Protein AF-Q1HE57-F1 (afdb_monomer)

Solvent-accessible surface area (backbone atoms only — not comparable to full-atom values): 6535 Å² total; per-residue (Å²): 115,60,50,56,56,26,68,61,53,43,86,91,37,27,60,57,40,48,75,70,42,48,60,59,51,52,52,52,49,38,66,77,37,59,87,39,64,69,60,36,42,34,44,50,56,20,48,49,43,33,58,76,34,71,60,32,27,47,49,42,68,73,75,46,65,54,69,62,53,32,55,57,32,61,69,47,90,50,68,64,50,21,51,54,26,50,53,43,51,50,53,46,37,76,74,32,73,71,53,29,56,52,51,52,51,51,52,51,52,52,52,50,53,56,51,53,68,73,75,112

Sequence (120 aa):
LVMFVGVLCNEGTAPLLVDSGLVNTLFVLMGEKKEDDEFVLQIAFSFNKFMMFDETRTALLHNTQVVFYLVDLLQDKNKEVRRVADQCLDVIMDTDEEWAVRVRNLKFESANQKWLKRMS

InterPro domains:
  IPR008658 Kinesin-associated protein 3 [PTHR15605] (2-117)
  IPR011989 Armadillo-like helical [G3DSA:1.25.10.10] (2-118)
  IPR016024 Armadillo-type fold [SSF48371] (10-99)

Mean predicted aligned error: 4.95 Å

Structure (mmCIF, N/CA/C/O backbone):
data_AF-Q1HE57-F1
#
_entry.id   AF-Q1HE57-F1
#
loop_
_atom_site.group_PDB
_atom_site.id
_atom_site.type_symbol
_atom_site.label_atom_id
_atom_site.label_alt_id
_atom_site.label_comp_id
_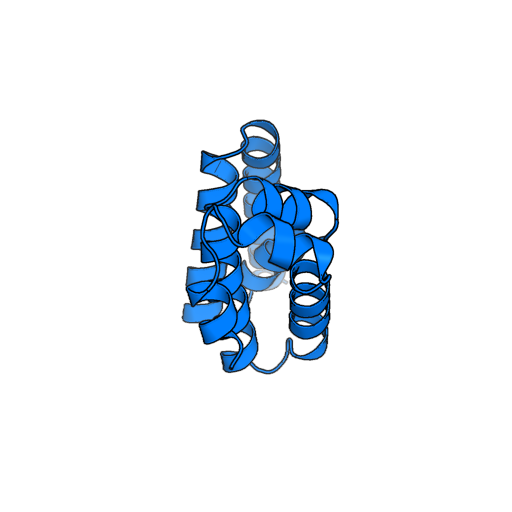atom_site.label_asym_id
_atom_site.label_entity_id
_atom_site.label_seq_id
_atom_site.pdbx_PDB_ins_code
_atom_site.Cartn_x
_atom_site.Cartn_y
_atom_site.Cartn_z
_atom_site.occupancy
_atom_site.B_iso_or_equiv
_atom_site.auth_seq_id
_atom_site.auth_comp_id
_atom_site.auth_asym_id
_atom_site.auth_atom_id
_atom_site.pdbx_PDB_model_num
ATOM 1 N N . LEU A 1 1 ? 1.668 -17.575 5.799 1.00 56.34 1 LEU A N 1
ATOM 2 C CA . LEU A 1 1 ? 1.761 -17.905 4.351 1.00 56.34 1 LEU A CA 1
ATOM 3 C C . LEU A 1 1 ? 2.015 -16.660 3.506 1.00 56.34 1 LEU A C 1
ATOM 5 O O . LEU A 1 1 ? 2.930 -16.688 2.699 1.00 56.34 1 LEU A O 1
ATOM 9 N N . VAL A 1 2 ? 1.298 -15.555 3.736 1.00 61.16 2 VAL A N 1
ATOM 10 C CA . VAL A 1 2 ? 1.481 -14.310 2.968 1.00 61.16 2 VAL A CA 1
ATOM 11 C C . VAL A 1 2 ? 2.870 -13.686 3.160 1.00 61.16 2 VAL A C 1
ATOM 13 O O . VAL A 1 2 ? 3.532 -13.385 2.174 1.00 61.16 2 VAL A O 1
ATOM 16 N N . MET A 1 3 ? 3.375 -13.619 4.399 1.00 63.25 3 MET A N 1
ATOM 17 C CA . MET A 1 3 ? 4.738 -13.129 4.687 1.00 63.25 3 MET A CA 1
ATOM 18 C C . MET A 1 3 ? 5.828 -13.842 3.875 1.00 63.25 3 MET A C 1
ATOM 20 O O . MET A 1 3 ? 6.834 -13.237 3.520 1.00 63.25 3 MET A O 1
ATOM 24 N N . PHE A 1 4 ? 5.634 -15.127 3.561 1.00 62.19 4 PHE A N 1
ATOM 25 C CA . PHE A 1 4 ? 6.605 -15.902 2.792 1.00 62.19 4 PHE A CA 1
ATOM 26 C C . PHE A 1 4 ? 6.708 -15.404 1.345 1.00 62.19 4 PHE A C 1
ATOM 28 O O . PHE A 1 4 ? 7.801 -15.378 0.791 1.00 62.19 4 PHE A O 1
ATOM 35 N N . VAL A 1 5 ? 5.606 -14.922 0.759 1.00 65.38 5 VAL A N 1
ATOM 36 C CA . VAL A 1 5 ? 5.610 -14.325 -0.586 1.00 65.38 5 VAL A CA 1
ATOM 37 C C . VAL A 1 5 ? 6.453 -13.050 -0.611 1.00 65.38 5 VAL A C 1
ATOM 39 O O . VAL A 1 5 ? 7.271 -12.875 -1.510 1.00 65.38 5 VAL A O 1
ATOM 42 N N . GLY A 1 6 ? 6.319 -12.193 0.405 1.00 64.12 6 GLY A N 1
ATOM 43 C CA . GLY A 1 6 ? 7.160 -11.002 0.545 1.00 64.12 6 GLY A CA 1
ATOM 44 C C . GLY A 1 6 ? 8.652 -11.327 0.690 1.00 64.12 6 GLY A C 1
ATOM 45 O O . GLY A 1 6 ? 9.489 -10.582 0.191 1.00 64.12 6 GLY A O 1
ATOM 46 N N . VAL A 1 7 ? 8.996 -12.455 1.326 1.00 71.38 7 VAL A N 1
ATOM 47 C CA . VAL A 1 7 ? 10.388 -12.929 1.474 1.00 71.38 7 VAL A CA 1
ATOM 48 C C . VAL A 1 7 ? 10.962 -13.464 0.161 1.00 71.38 7 VAL A C 1
ATOM 50 O O . VAL A 1 7 ? 12.158 -13.320 -0.080 1.00 71.38 7 VAL A O 1
ATOM 53 N N . LEU A 1 8 ? 10.131 -14.066 -0.692 1.00 76.06 8 LEU A N 1
ATOM 54 C CA . LEU A 1 8 ? 10.569 -14.547 -2.002 1.00 76.06 8 LEU A CA 1
ATOM 55 C C . LEU A 1 8 ? 10.836 -13.408 -2.990 1.00 76.06 8 LEU A C 1
ATOM 57 O O . LEU A 1 8 ? 11.578 -13.635 -3.939 1.00 76.06 8 LEU A O 1
ATOM 61 N N . CYS A 1 9 ? 10.278 -12.212 -2.766 1.00 81.50 9 CYS A N 1
ATOM 62 C CA . CYS A 1 9 ? 10.456 -11.065 -3.651 1.00 81.50 9 CYS A CA 1
ATOM 63 C C . CYS A 1 9 ? 11.900 -10.552 -3.626 1.00 81.50 9 CYS A C 1
ATOM 65 O O . CYS A 1 9 ? 12.384 -10.009 -2.633 1.00 81.50 9 CYS A O 1
ATOM 67 N N . ASN A 1 10 ? 12.566 -10.713 -4.761 1.00 86.75 10 ASN A N 1
ATOM 68 C CA . ASN A 1 10 ? 13.881 -10.186 -5.092 1.00 86.75 10 ASN A CA 1
ATOM 69 C C . ASN A 1 10 ? 13.898 -9.759 -6.569 1.00 86.75 10 ASN A C 1
ATOM 71 O O . ASN A 1 10 ? 12.950 -10.037 -7.300 1.00 86.75 10 ASN A O 1
ATOM 75 N N . GLU A 1 11 ? 14.984 -9.140 -7.022 1.00 84.31 11 GLU A N 1
ATOM 76 C CA . GLU A 1 11 ? 15.115 -8.618 -8.391 1.00 84.31 11 GLU A CA 1
ATOM 77 C C . GLU A 1 11 ? 14.829 -9.679 -9.474 1.00 84.31 11 GLU A C 1
ATOM 79 O O . GLU A 1 11 ? 14.117 -9.414 -10.434 1.00 84.31 11 GLU A O 1
ATOM 84 N N . GLY A 1 12 ? 15.271 -10.928 -9.281 1.00 88.06 12 GLY A N 1
ATOM 85 C CA . GLY A 1 12 ? 15.034 -12.013 -10.244 1.00 88.06 12 GLY A CA 1
ATOM 86 C C . GLY A 1 12 ? 13.622 -12.615 -10.217 1.00 88.06 12 GLY A C 1
ATOM 87 O O . GLY A 1 12 ? 13.240 -13.328 -11.141 1.00 88.06 12 GLY A O 1
ATOM 88 N N . THR A 1 13 ? 12.842 -12.367 -9.164 1.00 89.12 13 THR A N 1
ATOM 89 C CA . THR A 1 13 ? 11.496 -12.944 -8.975 1.00 89.12 13 THR A CA 1
ATOM 90 C C . THR A 1 13 ? 10.383 -11.910 -9.069 1.00 89.12 13 THR A C 1
ATOM 92 O O . THR A 1 13 ? 9.239 -12.294 -9.301 1.00 89.12 13 THR A O 1
ATOM 95 N N . ALA A 1 14 ? 10.692 -10.618 -8.938 1.00 90.44 14 ALA A N 1
ATOM 96 C CA . ALA A 1 14 ? 9.724 -9.533 -9.043 1.00 90.44 14 ALA A CA 1
ATOM 97 C C . ALA A 1 14 ? 8.897 -9.599 -10.345 1.00 90.44 14 ALA A C 1
ATOM 99 O O . ALA A 1 14 ? 7.668 -9.577 -10.235 1.00 90.44 14 ALA A O 1
ATOM 100 N N . PRO A 1 15 ? 9.486 -9.824 -11.541 1.00 91.94 15 PRO A N 1
ATOM 101 C CA . PRO A 1 15 ? 8.697 -9.987 -12.765 1.00 91.94 15 PRO A CA 1
ATOM 102 C C . PRO A 1 15 ? 7.750 -11.196 -12.701 1.00 91.94 15 PRO A C 1
ATOM 104 O O . PRO A 1 15 ? 6.572 -11.080 -13.021 1.00 91.94 15 PRO A O 1
ATOM 107 N N . LEU A 1 16 ? 8.214 -12.337 -12.175 1.00 91.94 16 LEU A N 1
ATOM 108 C CA . LEU A 1 16 ? 7.401 -13.557 -12.039 1.00 91.94 16 LEU A CA 1
ATOM 109 C C . LEU A 1 16 ? 6.213 -13.367 -11.079 1.00 91.94 16 LEU A C 1
ATOM 111 O O . LEU A 1 16 ? 5.133 -13.928 -11.282 1.00 91.94 16 LEU A O 1
ATOM 115 N N . LEU A 1 17 ? 6.395 -12.576 -10.019 1.00 90.50 17 LEU A N 1
ATOM 116 C CA . LEU A 1 17 ? 5.329 -12.239 -9.071 1.00 90.50 17 LEU A CA 1
ATOM 117 C C . LEU A 1 17 ? 4.262 -11.338 -9.709 1.00 90.50 17 LEU A C 1
ATOM 119 O O . LEU A 1 17 ? 3.078 -11.473 -9.388 1.00 90.50 17 LEU A O 1
ATOM 123 N N . VAL A 1 18 ? 4.664 -10.446 -10.617 1.00 92.56 18 VAL A N 1
ATOM 124 C CA . VAL A 1 18 ? 3.734 -9.621 -11.400 1.00 92.56 18 VAL A CA 1
ATOM 125 C C . VAL A 1 18 ? 3.000 -10.481 -12.429 1.00 92.56 18 VAL A C 1
ATOM 127 O O . VAL A 1 18 ?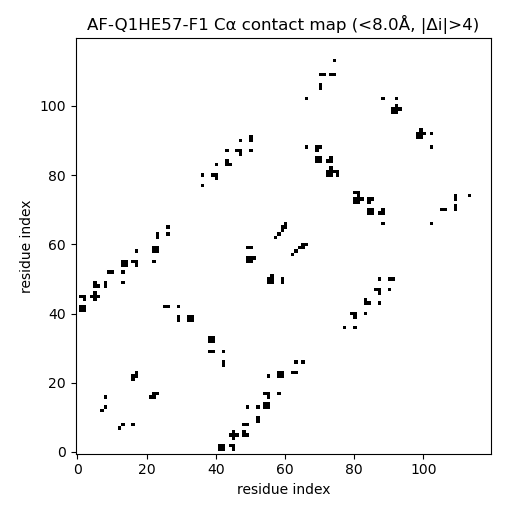 1.769 -10.481 -12.438 1.00 92.56 18 VAL A O 1
ATOM 130 N N . ASP A 1 19 ? 3.727 -11.272 -13.219 1.00 93.06 19 ASP A N 1
ATOM 131 C CA . ASP A 1 19 ? 3.174 -12.100 -14.301 1.00 93.06 19 ASP A CA 1
ATOM 132 C C . ASP A 1 19 ? 2.214 -13.181 -13.792 1.00 93.06 19 ASP A C 1
ATOM 134 O O . ASP A 1 19 ? 1.210 -13.491 -14.431 1.00 93.06 19 ASP A O 1
ATOM 138 N N . SER A 1 20 ? 2.477 -13.734 -12.606 1.00 92.81 20 SER A N 1
ATOM 139 C CA . SER A 1 20 ? 1.567 -14.687 -11.953 1.00 92.81 20 SER A CA 1
ATOM 140 C C . SER A 1 20 ? 0.268 -14.049 -11.443 1.00 92.81 20 SER A C 1
ATOM 142 O O . SER A 1 20 ? -0.621 -14.763 -10.979 1.00 92.81 20 SER A O 1
ATOM 144 N N . GLY A 1 21 ? 0.146 -12.717 -11.482 1.00 91.62 21 GLY A N 1
ATOM 145 C CA . GLY A 1 21 ? -0.991 -11.981 -10.931 1.00 91.62 21 GLY A CA 1
ATOM 146 C C . GLY A 1 21 ? -1.025 -11.958 -9.399 1.00 91.62 21 GLY A C 1
ATOM 147 O O . GLY A 1 21 ? -2.020 -11.526 -8.806 1.00 91.62 21 GLY A O 1
ATOM 148 N N . LEU A 1 22 ? 0.045 -12.408 -8.734 1.00 90.56 22 LEU A N 1
ATOM 149 C CA . LEU A 1 22 ? 0.081 -12.554 -7.281 1.00 90.56 22 LEU A CA 1
ATOM 150 C C . LEU A 1 22 ? 0.022 -11.200 -6.568 1.00 90.56 22 LEU A C 1
ATOM 152 O O . LEU A 1 22 ? -0.651 -11.084 -5.546 1.00 90.56 22 LEU A O 1
ATOM 156 N N . VAL A 1 23 ? 0.648 -10.165 -7.138 1.00 92.00 23 VAL A N 1
ATOM 157 C CA . VAL A 1 23 ? 0.583 -8.788 -6.615 1.00 92.00 23 VAL A CA 1
ATOM 158 C C . VAL A 1 23 ? -0.868 -8.307 -6.512 1.00 92.00 23 VAL A C 1
ATOM 160 O O . VAL A 1 23 ? -1.306 -7.877 -5.445 1.00 92.00 23 VAL A O 1
ATOM 163 N N . ASN A 1 24 ? -1.640 -8.445 -7.594 1.00 92.94 24 ASN A N 1
ATOM 164 C CA . ASN A 1 24 ? -3.043 -8.032 -7.616 1.00 92.94 24 ASN A CA 1
ATOM 165 C C . ASN A 1 24 ? -3.918 -8.924 -6.722 1.00 92.94 24 ASN A C 1
ATOM 167 O O . ASN A 1 24 ? -4.777 -8.432 -5.996 1.00 92.94 24 ASN A O 1
ATOM 171 N N . THR A 1 25 ? -3.662 -10.234 -6.719 1.00 92.56 25 THR A N 1
ATOM 172 C CA . THR A 1 25 ? -4.378 -11.187 -5.855 1.00 92.56 25 THR A CA 1
ATOM 173 C C . THR A 1 25 ? -4.218 -10.826 -4.379 1.00 92.56 25 THR A C 1
ATOM 175 O O . THR A 1 25 ? -5.198 -10.814 -3.638 1.00 92.56 25 THR A O 1
ATOM 178 N N . LEU A 1 26 ? -3.003 -10.476 -3.944 1.00 91.56 26 LEU A N 1
ATOM 179 C CA . LEU A 1 26 ? -2.757 -10.041 -2.5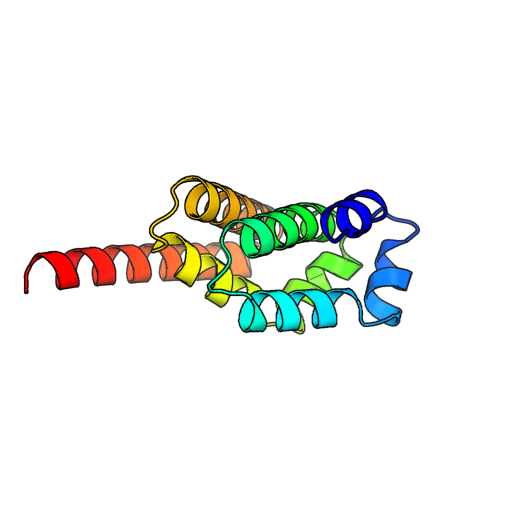69 1.00 91.56 26 LEU A CA 1
ATOM 180 C C . LEU A 1 26 ? -3.466 -8.723 -2.241 1.00 91.56 26 LEU A C 1
ATOM 182 O O . LEU A 1 26 ? -3.966 -8.578 -1.130 1.00 91.56 26 LEU A O 1
ATOM 186 N N . PHE A 1 27 ? -3.567 -7.792 -3.194 1.00 93.12 27 PHE A N 1
ATOM 187 C CA . PHE A 1 27 ? -4.323 -6.550 -3.000 1.00 93.12 27 PHE A CA 1
ATOM 188 C C . PHE A 1 27 ? -5.819 -6.812 -2.808 1.00 93.12 27 PHE A C 1
ATOM 190 O O . PHE A 1 27 ? -6.409 -6.314 -1.850 1.00 93.12 27 PHE A O 1
ATOM 197 N N . VAL A 1 28 ? -6.416 -7.655 -3.654 1.00 92.62 28 VAL A N 1
ATOM 198 C CA . VAL A 1 28 ? -7.823 -8.060 -3.512 1.00 92.62 28 VAL A CA 1
ATOM 199 C C . VAL A 1 28 ? -8.056 -8.746 -2.164 1.00 92.62 28 VAL A C 1
ATOM 201 O O . VAL A 1 28 ? -8.963 -8.360 -1.427 1.00 92.62 28 VAL A O 1
ATOM 204 N N . LEU A 1 29 ? -7.188 -9.692 -1.790 1.00 91.06 29 LEU A N 1
ATOM 205 C CA . LEU A 1 29 ? -7.272 -10.394 -0.507 1.00 91.06 29 LEU A CA 1
ATOM 206 C C . LEU A 1 29 ? -7.154 -9.447 0.695 1.00 91.06 29 LEU A C 1
ATOM 208 O O . LEU A 1 29 ? -7.818 -9.675 1.705 1.00 91.06 29 LEU A O 1
ATOM 212 N N . MET A 1 30 ? -6.351 -8.382 0.597 1.00 90.19 30 MET A N 1
ATOM 213 C CA . MET A 1 30 ? -6.237 -7.366 1.649 1.00 90.19 30 MET A CA 1
ATOM 214 C C . MET A 1 30 ? -7.583 -6.694 1.917 1.00 90.19 30 MET A C 1
ATOM 216 O O . MET A 1 30 ? -7.966 -6.534 3.073 1.00 90.19 30 MET A O 1
ATOM 220 N N . GLY A 1 31 ? -8.310 -6.346 0.851 1.00 88.94 31 GLY A N 1
ATOM 221 C CA . GLY A 1 31 ? -9.639 -5.748 0.942 1.00 88.94 31 GLY A CA 1
ATOM 222 C C . GLY A 1 31 ? -10.707 -6.725 1.441 1.00 88.94 31 GLY A C 1
ATOM 223 O O . GLY A 1 31 ? -11.532 -6.353 2.275 1.00 88.94 31 GLY A O 1
ATOM 224 N N . GLU A 1 32 ? -10.679 -7.982 0.984 1.00 92.12 32 GLU A N 1
ATOM 225 C CA . GLU A 1 32 ? -11.613 -9.032 1.429 1.00 92.12 32 GLU A CA 1
ATOM 226 C C . GLU A 1 32 ? -11.443 -9.393 2.910 1.00 92.12 32 GLU A C 1
ATOM 228 O O . GLU A 1 32 ? -12.410 -9.753 3.583 1.00 92.12 32 GLU A O 1
ATOM 233 N N . LYS A 1 33 ? -10.213 -9.304 3.423 1.00 89.56 33 LYS A N 1
ATOM 234 C CA . LYS A 1 33 ? -9.852 -9.644 4.806 1.00 89.56 33 LYS A CA 1
ATOM 235 C C . LYS A 1 33 ? -9.578 -8.420 5.676 1.00 89.56 33 LYS A C 1
ATOM 237 O O . LYS A 1 33 ? -8.941 -8.545 6.713 1.00 89.56 33 LYS A O 1
ATOM 242 N N . LYS A 1 34 ? -10.095 -7.249 5.297 1.00 85.94 34 LYS A N 1
ATOM 243 C CA . LYS A 1 34 ? -9.837 -5.973 5.986 1.00 85.94 34 LYS A CA 1
ATOM 244 C C . LYS A 1 34 ? -10.226 -5.922 7.470 1.00 85.94 34 LYS A C 1
ATOM 246 O O . LYS A 1 34 ? -9.780 -5.024 8.168 1.00 85.94 34 LYS A O 1
ATOM 251 N N . GLU A 1 35 ? -11.089 -6.827 7.932 1.00 87.19 35 GLU A N 1
ATOM 252 C CA . GLU A 1 35 ? -11.523 -6.914 9.338 1.00 87.19 35 GLU A CA 1
ATOM 253 C C . GLU A 1 35 ? -10.574 -7.754 10.214 1.00 87.19 35 GLU A C 1
ATOM 255 O O . GLU A 1 35 ? -10.738 -7.794 11.432 1.00 87.19 35 GLU A O 1
ATOM 260 N N . ASP A 1 36 ? -9.594 -8.428 9.605 1.00 90.94 36 ASP A N 1
ATOM 261 C CA . ASP A 1 36 ? -8.566 -9.216 10.281 1.00 90.94 36 ASP A CA 1
ATOM 262 C C . ASP A 1 36 ? -7.242 -8.439 10.279 1.00 90.94 36 ASP A C 1
ATOM 264 O O . ASP A 1 36 ? -6.472 -8.472 9.313 1.00 90.94 36 ASP A O 1
ATOM 268 N N . ASP A 1 37 ? -6.981 -7.723 11.375 1.00 87.44 37 ASP A N 1
ATOM 269 C CA . ASP A 1 37 ? -5.782 -6.894 11.538 1.00 87.44 37 ASP A CA 1
ATOM 270 C C . ASP A 1 37 ? -4.479 -7.675 11.306 1.00 87.44 37 ASP A C 1
ATOM 272 O O . ASP A 1 37 ? -3.522 -7.129 10.753 1.00 87.44 37 ASP A O 1
ATOM 276 N N . GLU A 1 38 ? -4.411 -8.944 11.726 1.00 88.25 38 GLU A N 1
ATOM 277 C CA . GLU A 1 38 ? -3.209 -9.763 11.550 1.00 88.25 38 GLU A CA 1
ATOM 278 C C . GLU A 1 38 ? -2.976 -10.047 10.065 1.00 88.25 38 GLU A C 1
ATOM 280 O O . GLU A 1 38 ? -1.852 -9.930 9.565 1.00 88.25 38 GLU A O 1
ATOM 285 N N . PHE A 1 39 ? -4.042 -10.361 9.333 1.00 88.38 39 PHE A N 1
ATOM 286 C CA . PHE A 1 39 ? -3.965 -10.609 7.901 1.00 88.38 39 PHE A CA 1
ATOM 287 C C . PHE A 1 39 ? -3.595 -9.344 7.112 1.00 88.38 39 PHE A C 1
ATOM 289 O O . PHE A 1 39 ? -2.724 -9.387 6.236 1.00 88.38 39 PHE A O 1
ATOM 296 N N . VAL A 1 40 ? -4.192 -8.202 7.469 1.00 88.69 40 VAL A N 1
ATOM 297 C CA . VAL A 1 40 ? -3.863 -6.886 6.898 1.00 88.69 40 VAL A CA 1
ATOM 298 C C . VAL A 1 40 ? -2.392 -6.545 7.136 1.00 88.69 40 VAL A C 1
ATOM 300 O O . VAL A 1 40 ? -1.703 -6.130 6.202 1.00 88.69 40 VAL A O 1
ATOM 303 N N . LEU A 1 41 ? -1.877 -6.781 8.348 1.00 88.25 41 LEU A N 1
ATOM 304 C CA . LEU A 1 41 ? -0.465 -6.578 8.673 1.00 88.25 41 LEU A CA 1
ATOM 305 C C . LEU A 1 41 ? 0.452 -7.438 7.800 1.00 88.25 41 LEU A C 1
ATOM 307 O O . LEU A 1 41 ? 1.413 -6.920 7.232 1.00 88.25 41 LEU A O 1
ATOM 311 N N . GLN A 1 42 ? 0.160 -8.733 7.654 1.00 89.00 42 GLN A N 1
ATOM 312 C CA . GLN A 1 42 ? 0.994 -9.641 6.858 1.00 89.00 42 GLN A CA 1
ATOM 313 C C . GLN A 1 42 ? 1.064 -9.236 5.376 1.00 89.00 42 GLN A C 1
ATOM 315 O O . GLN A 1 42 ? 2.134 -9.314 4.758 1.00 89.00 42 GLN A O 1
ATOM 320 N N . ILE A 1 43 ? -0.055 -8.787 4.796 1.00 89.88 43 ILE A N 1
ATOM 321 C CA . ILE A 1 43 ? -0.065 -8.274 3.420 1.00 89.88 43 ILE A CA 1
ATOM 322 C C . ILE A 1 43 ? 0.696 -6.951 3.332 1.00 89.88 43 ILE A C 1
ATOM 324 O O . ILE A 1 43 ? 1.537 -6.806 2.447 1.00 89.88 43 ILE A O 1
ATOM 328 N N . ALA A 1 44 ? 0.478 -6.021 4.263 1.00 87.31 44 ALA A N 1
ATOM 329 C CA . ALA A 1 44 ? 1.163 -4.730 4.259 1.00 87.31 44 ALA A CA 1
ATOM 330 C C . ALA A 1 44 ? 2.694 -4.889 4.357 1.00 87.31 44 ALA A C 1
ATOM 332 O O . ALA A 1 44 ? 3.436 -4.241 3.621 1.00 87.31 44 ALA A O 1
ATOM 333 N N . PHE A 1 45 ? 3.183 -5.824 5.179 1.00 86.38 45 PHE A N 1
ATOM 334 C CA . PHE A 1 45 ? 4.606 -6.183 5.210 1.00 86.38 45 PHE A CA 1
ATOM 335 C C . PHE A 1 45 ? 5.113 -6.745 3.875 1.00 86.38 45 PHE A C 1
ATOM 337 O O . PHE A 1 45 ? 6.234 -6.442 3.463 1.00 86.38 45 PHE A O 1
ATOM 344 N N . SER A 1 46 ? 4.301 -7.549 3.187 1.00 89.56 46 SER A N 1
ATOM 345 C CA . SER A 1 46 ? 4.658 -8.087 1.869 1.00 89.56 46 SER A CA 1
ATOM 346 C C . SER A 1 46 ? 4.707 -6.981 0.811 1.00 89.56 46 SER A C 1
ATOM 348 O O . SER A 1 46 ? 5.629 -6.950 0.001 1.00 89.56 46 SER A O 1
ATOM 350 N N . PHE A 1 47 ? 3.786 -6.017 0.868 1.00 90.00 47 PHE A N 1
ATOM 351 C CA . PHE A 1 47 ? 3.794 -4.841 -0.004 1.00 90.00 47 PHE A CA 1
ATOM 352 C C . PHE A 1 47 ? 4.987 -3.934 0.240 1.00 90.00 47 PHE A C 1
ATOM 354 O O . PHE A 1 47 ? 5.579 -3.471 -0.727 1.00 90.00 47 PHE A O 1
ATOM 361 N N . ASN A 1 48 ? 5.407 -3.753 1.492 1.00 86.12 48 ASN A N 1
ATOM 362 C CA . ASN A 1 48 ? 6.638 -3.027 1.790 1.00 86.12 48 ASN A CA 1
ATOM 363 C C . ASN A 1 48 ? 7.842 -3.646 1.053 1.00 86.12 48 ASN A C 1
ATOM 365 O O . ASN A 1 48 ? 8.639 -2.927 0.461 1.00 86.12 48 ASN A O 1
ATOM 369 N N . LYS A 1 49 ? 7.931 -4.985 0.998 1.00 86.88 49 LYS A N 1
ATOM 370 C CA . LYS A 1 49 ? 8.964 -5.680 0.212 1.00 86.88 49 LYS A CA 1
ATOM 371 C C . LYS A 1 49 ? 8.792 -5.513 -1.292 1.00 86.88 49 LYS A C 1
ATOM 373 O O . LYS A 1 49 ? 9.783 -5.301 -1.978 1.00 86.88 49 LYS A O 1
ATOM 378 N N . PHE A 1 50 ? 7.566 -5.575 -1.801 1.00 90.25 50 PHE A N 1
ATOM 379 C CA . PHE A 1 50 ? 7.290 -5.353 -3.222 1.00 90.25 50 PHE A CA 1
ATOM 380 C C . PHE A 1 50 ? 7.660 -3.932 -3.662 1.00 90.25 50 PHE A C 1
ATOM 382 O O . PHE A 1 50 ? 8.231 -3.748 -4.725 1.00 90.25 50 PHE A O 1
ATOM 389 N N . MET A 1 51 ? 7.434 -2.923 -2.822 1.00 88.00 51 MET A N 1
ATOM 390 C CA . MET A 1 51 ? 7.806 -1.539 -3.133 1.00 88.00 51 MET A CA 1
ATOM 391 C C . MET A 1 51 ? 9.320 -1.342 -3.321 1.00 88.00 51 MET A C 1
ATOM 393 O O . MET A 1 51 ? 9.730 -0.374 -3.958 1.00 88.00 51 MET A O 1
ATOM 397 N N . MET A 1 52 ? 10.159 -2.262 -2.837 1.00 87.00 52 MET A N 1
ATOM 398 C CA . MET A 1 52 ? 11.614 -2.195 -3.017 1.00 87.00 52 MET A CA 1
ATOM 399 C C . MET A 1 52 ? 12.087 -2.576 -4.428 1.00 87.00 52 MET A C 1
ATOM 401 O O . MET A 1 52 ? 13.245 -2.318 -4.743 1.00 87.00 52 MET A O 1
ATOM 405 N N . PHE A 1 53 ? 11.234 -3.178 -5.265 1.00 90.31 53 PHE A N 1
ATOM 406 C CA . PHE A 1 53 ? 11.586 -3.620 -6.619 1.00 90.31 53 PHE A CA 1
ATOM 407 C C . PHE A 1 53 ? 10.684 -2.946 -7.653 1.00 90.31 53 PHE A C 1
ATOM 409 O O . PHE A 1 53 ? 9.480 -2.810 -7.440 1.00 90.31 53 PHE A O 1
ATOM 416 N N . ASP A 1 54 ? 11.259 -2.504 -8.768 1.00 89.94 54 ASP A N 1
ATOM 417 C CA . ASP A 1 54 ? 10.5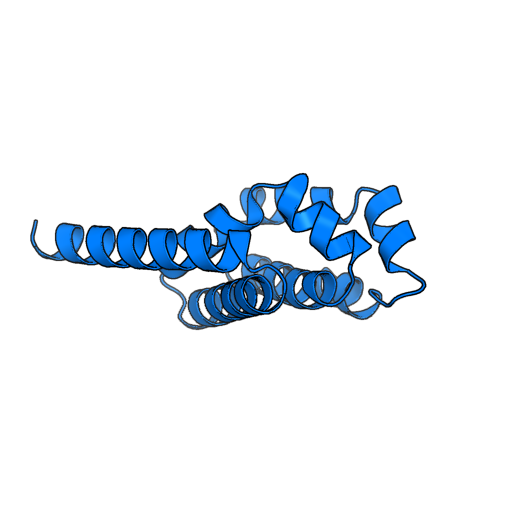97 -1.592 -9.706 1.00 89.94 54 ASP A CA 1
ATOM 418 C C . ASP A 1 54 ? 9.353 -2.207 -10.357 1.00 89.94 54 ASP A C 1
ATOM 420 O O . ASP A 1 54 ? 8.317 -1.546 -10.445 1.00 89.94 54 ASP A O 1
ATOM 424 N N . GLU A 1 55 ? 9.403 -3.477 -10.760 1.00 92.50 55 GLU A N 1
ATOM 425 C CA . GLU A 1 55 ? 8.296 -4.155 -11.437 1.00 92.50 55 GLU A CA 1
ATOM 426 C C . GLU A 1 55 ? 7.087 -4.322 -10.514 1.00 92.50 55 GLU A C 1
ATOM 428 O O . GLU A 1 55 ? 5.956 -3.985 -10.877 1.00 92.50 55 GLU A O 1
ATOM 433 N N . THR A 1 56 ? 7.315 -4.815 -9.296 1.00 93.31 56 THR A N 1
ATOM 434 C CA . THR A 1 56 ? 6.247 -5.038 -8.317 1.00 93.31 56 THR A CA 1
ATOM 435 C C . THR A 1 56 ? 5.754 -3.723 -7.715 1.00 93.31 56 THR A C 1
ATOM 437 O O . THR A 1 56 ? 4.547 -3.594 -7.492 1.00 93.31 56 THR A O 1
ATOM 440 N N . ARG A 1 57 ? 6.623 -2.715 -7.537 1.00 92.69 57 ARG A N 1
ATOM 441 C CA . ARG A 1 57 ? 6.223 -1.343 -7.177 1.00 92.69 57 ARG A CA 1
ATOM 442 C C . ARG A 1 57 ? 5.324 -0.734 -8.248 1.00 92.69 57 ARG A C 1
ATOM 444 O O . ARG A 1 57 ? 4.244 -0.253 -7.919 1.00 92.69 57 ARG A O 1
ATOM 451 N N . THR A 1 58 ? 5.724 -0.803 -9.516 1.00 92.25 58 THR A N 1
ATOM 452 C CA . THR A 1 58 ? 4.934 -0.286 -10.646 1.00 92.25 58 THR A CA 1
ATOM 453 C C . THR A 1 58 ? 3.580 -0.985 -10.724 1.00 92.25 58 THR A C 1
ATOM 455 O O . THR A 1 58 ? 2.548 -0.325 -10.843 1.00 92.25 58 THR A O 1
ATOM 458 N N . ALA A 1 59 ? 3.556 -2.315 -10.587 1.00 93.69 59 ALA A N 1
ATOM 459 C CA . ALA A 1 59 ? 2.314 -3.079 -10.575 1.00 93.69 59 ALA A CA 1
ATOM 460 C C . ALA A 1 59 ? 1.396 -2.676 -9.409 1.00 93.69 59 ALA A C 1
ATOM 462 O O . ALA A 1 59 ? 0.197 -2.501 -9.610 1.00 93.69 59 ALA A O 1
ATOM 463 N N . LEU A 1 60 ? 1.939 -2.481 -8.205 1.00 92.62 60 LEU A N 1
ATOM 464 C CA . LEU A 1 60 ? 1.168 -2.002 -7.059 1.00 92.62 60 LEU A CA 1
ATOM 465 C C . LEU A 1 60 ? 0.621 -0.588 -7.290 1.00 92.62 60 LEU A C 1
ATOM 467 O O . LEU A 1 60 ? -0.572 -0.364 -7.104 1.00 92.62 60 LEU A O 1
ATOM 471 N N . LEU A 1 61 ? 1.459 0.361 -7.702 1.00 92.50 61 LEU A N 1
ATOM 472 C CA . LEU A 1 61 ? 1.074 1.771 -7.806 1.00 92.50 61 LEU A CA 1
ATOM 473 C C . LEU A 1 61 ? 0.132 2.065 -8.976 1.00 92.50 61 LEU A C 1
ATOM 475 O O . LEU A 1 61 ? -0.743 2.918 -8.844 1.00 92.50 61 LEU A O 1
ATOM 479 N N . HIS A 1 62 ? 0.296 1.380 -10.108 1.00 90.94 62 HIS A N 1
ATOM 480 C CA . HIS A 1 62 ? -0.475 1.672 -11.319 1.00 90.94 62 HIS A CA 1
ATOM 481 C C . HIS A 1 62 ? -1.658 0.733 -11.540 1.00 90.94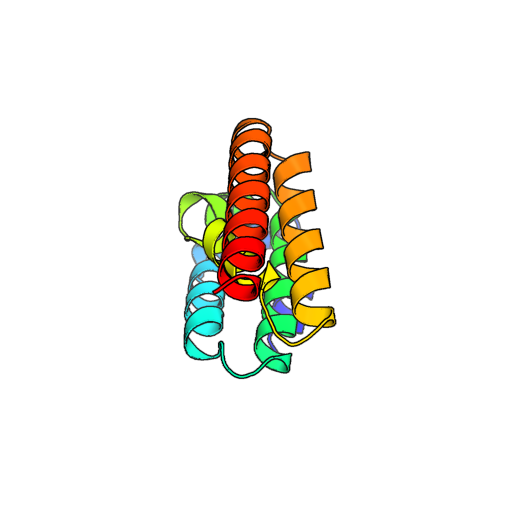 62 HIS A C 1
ATOM 483 O O . HIS A 1 62 ? -2.658 1.158 -12.118 1.00 90.94 62 HIS A O 1
ATOM 489 N N . ASN A 1 63 ? -1.587 -0.515 -11.067 1.00 90.38 63 ASN A N 1
ATOM 490 C CA . ASN A 1 63 ? -2.644 -1.499 -11.326 1.00 90.38 63 ASN A CA 1
ATOM 491 C C . ASN A 1 63 ? -3.583 -1.696 -10.130 1.00 90.38 63 ASN A C 1
ATOM 493 O O . ASN A 1 63 ? -4.532 -2.472 -10.223 1.00 90.38 63 ASN A O 1
ATOM 497 N N . THR A 1 64 ? -3.340 -1.014 -9.007 1.00 91.75 64 THR A N 1
ATOM 498 C CA . THR A 1 64 ? -4.167 -1.135 -7.802 1.00 91.75 64 THR A CA 1
ATOM 499 C C . THR A 1 64 ? -4.468 0.227 -7.179 1.00 91.75 64 THR A C 1
ATOM 501 O O . THR A 1 64 ? -3.906 1.249 -7.560 1.00 91.75 64 THR A O 1
ATOM 504 N N . GLN A 1 65 ? -5.352 0.241 -6.179 1.00 92.88 65 GLN A N 1
ATOM 505 C CA . GLN A 1 65 ? -5.637 1.424 -5.358 1.00 92.88 65 GLN A CA 1
ATOM 506 C C . GLN A 1 65 ? -4.910 1.364 -4.004 1.00 92.88 65 GLN A C 1
ATOM 508 O O . GLN A 1 65 ? -5.394 1.910 -3.012 1.00 92.88 65 GLN A O 1
ATOM 513 N N . VAL A 1 66 ? -3.754 0.687 -3.942 1.00 92.69 66 VAL A N 1
ATOM 514 C CA . VAL A 1 66 ? -3.020 0.441 -2.690 1.00 92.69 66 VAL A CA 1
ATOM 515 C C . VAL A 1 66 ? -2.727 1.722 -1.912 1.00 92.69 66 VAL A C 1
ATOM 517 O O . VAL A 1 66 ? -2.852 1.721 -0.694 1.00 92.69 66 VAL A O 1
ATOM 520 N N . VAL A 1 67 ? -2.421 2.835 -2.588 1.00 93.50 67 VAL A N 1
ATOM 521 C CA . VAL A 1 67 ? -2.132 4.118 -1.927 1.00 93.50 67 VAL A CA 1
ATOM 522 C C . VAL A 1 67 ? -3.335 4.610 -1.122 1.00 93.50 67 VAL A C 1
ATOM 524 O O . VAL A 1 67 ? -3.196 4.935 0.054 1.00 93.50 67 VAL A O 1
ATOM 527 N N . PHE A 1 68 ? -4.524 4.619 -1.727 1.00 92.56 68 PHE A N 1
ATOM 528 C CA . PHE A 1 68 ? -5.755 5.041 -1.053 1.00 92.56 68 PHE A CA 1
ATOM 529 C C . PHE A 1 68 ? -6.099 4.108 0.107 1.00 92.56 68 PHE A C 1
ATOM 531 O O . PHE A 1 68 ? -6.410 4.571 1.200 1.00 92.56 68 PHE A O 1
ATOM 538 N N . TYR A 1 69 ? -5.937 2.801 -0.102 1.00 92.38 69 TYR A N 1
ATOM 539 C CA . TYR A 1 69 ? -6.162 1.809 0.942 1.00 92.38 69 TYR A CA 1
ATOM 540 C C . TYR A 1 69 ? -5.228 2.015 2.146 1.00 92.38 69 TYR A C 1
ATOM 542 O O . TYR A 1 69 ? -5.672 2.016 3.291 1.00 92.38 69 TYR A O 1
ATOM 550 N N . LEU A 1 70 ? -3.936 2.256 1.907 1.00 92.56 70 LEU A N 1
ATOM 551 C CA . LEU A 1 70 ? -2.967 2.550 2.967 1.00 92.56 70 LEU A CA 1
ATOM 552 C C . LEU A 1 70 ? -3.300 3.857 3.705 1.00 92.56 70 LEU A C 1
ATOM 554 O O . LEU A 1 70 ? -3.136 3.924 4.921 1.00 92.56 70 LEU A O 1
ATOM 558 N N . VAL A 1 71 ? -3.803 4.880 3.004 1.00 93.56 71 VAL A N 1
ATOM 559 C CA . VAL A 1 71 ? -4.264 6.132 3.632 1.00 93.56 71 VAL A CA 1
ATOM 560 C C . VAL A 1 71 ? -5.474 5.894 4.537 1.00 93.56 71 VAL A C 1
ATOM 562 O O . VAL A 1 71 ? -5.516 6.441 5.643 1.00 93.56 71 VAL A O 1
ATOM 565 N N . ASP A 1 72 ? -6.428 5.059 4.122 1.00 91.56 72 ASP A N 1
ATOM 566 C CA . ASP A 1 72 ? -7.577 4.683 4.955 1.00 91.56 72 ASP A CA 1
ATOM 567 C C . ASP A 1 72 ? -7.126 3.941 6.221 1.00 91.56 72 ASP A C 1
ATOM 569 O O . ASP A 1 72 ? -7.607 4.223 7.326 1.00 91.56 72 ASP A O 1
ATOM 573 N N . LEU A 1 73 ? -6.124 3.064 6.094 1.00 90.81 73 LEU A N 1
ATOM 574 C CA . LEU A 1 73 ? -5.532 2.348 7.224 1.00 90.81 73 LEU A CA 1
ATOM 575 C C . LEU A 1 73 ? -4.845 3.263 8.245 1.00 90.81 73 LEU A C 1
ATOM 577 O O . LEU A 1 73 ? -4.696 2.856 9.394 1.00 90.81 73 LEU A O 1
ATOM 581 N N . LEU A 1 74 ? -4.499 4.515 7.918 1.00 91.88 74 LEU A N 1
ATOM 582 C CA . LEU A 1 74 ? -4.008 5.489 8.912 1.00 91.88 74 LEU A CA 1
ATOM 583 C C . LEU A 1 74 ? -5.066 5.848 9.970 1.00 91.88 74 LEU A C 1
ATOM 585 O O . LEU A 1 74 ? -4.749 6.441 11.009 1.00 91.88 74 LEU A O 1
ATOM 589 N N . GLN A 1 75 ? -6.332 5.503 9.731 1.00 89.69 75 GLN A N 1
ATOM 590 C CA . GLN A 1 75 ? -7.430 5.686 10.677 1.00 89.69 75 GLN A CA 1
ATOM 591 C C . GLN A 1 75 ? -7.812 4.404 11.421 1.00 89.69 75 GLN A C 1
ATOM 593 O O . GLN A 1 75 ? -8.720 4.450 12.255 1.00 89.69 75 GLN A O 1
ATOM 598 N N . ASP A 1 76 ? -7.103 3.301 11.177 1.00 90.50 76 ASP A N 1
ATOM 599 C CA . ASP A 1 76 ? -7.381 2.016 11.804 1.00 90.50 76 ASP A CA 1
ATOM 600 C C . ASP A 1 76 ? -7.290 2.086 13.339 1.00 90.50 76 ASP A C 1
ATOM 602 O O . ASP A 1 76 ? -6.597 2.944 13.900 1.00 90.50 76 ASP A O 1
ATOM 606 N N . LYS A 1 77 ? -7.999 1.204 14.054 1.00 89.00 77 LYS A N 1
ATOM 607 C CA . LYS A 1 77 ? -7.972 1.156 15.527 1.00 89.00 77 LYS A CA 1
ATOM 608 C C . LYS A 1 77 ? -6.636 0.612 16.039 1.00 89.00 77 LYS A C 1
ATOM 610 O O . LYS A 1 77 ? -6.111 1.111 17.045 1.00 89.00 77 LYS A O 1
ATOM 615 N N . ASN A 1 78 ? -6.049 -0.338 15.326 1.00 89.06 78 ASN A N 1
ATOM 616 C CA . ASN A 1 78 ? -4.797 -0.991 15.651 1.00 89.06 78 ASN A CA 1
ATOM 617 C C . ASN A 1 78 ? -3.597 -0.084 15.355 1.00 89.06 78 ASN A C 1
ATOM 619 O O . ASN A 1 78 ? -3.440 0.475 14.270 1.00 89.06 78 ASN A O 1
ATOM 623 N N . LYS A 1 79 ? -2.729 0.102 16.358 1.00 90.94 79 LYS A N 1
ATOM 624 C CA . LYS A 1 79 ? -1.567 0.995 16.231 1.00 90.94 79 LYS A CA 1
ATOM 625 C C . LYS A 1 79 ? -0.528 0.461 15.250 1.00 90.94 79 LYS A C 1
ATOM 627 O O . LYS A 1 79 ? 0.092 1.265 14.560 1.00 90.94 79 LYS A O 1
ATOM 632 N N . GLU A 1 80 ? -0.358 -0.856 15.186 1.00 88.69 80 GLU A N 1
ATOM 633 C CA . GLU A 1 80 ? 0.623 -1.476 14.298 1.00 88.69 80 GLU A CA 1
ATOM 634 C C . GLU A 1 80 ? 0.179 -1.398 12.841 1.00 88.69 80 GLU A C 1
ATOM 636 O O . GLU A 1 80 ? 1.002 -1.076 11.989 1.00 88.69 80 GLU A O 1
ATOM 641 N N . VAL A 1 81 ? -1.118 -1.588 12.557 1.00 88.12 81 VAL A N 1
ATOM 642 C CA . VAL A 1 81 ? -1.674 -1.421 11.201 1.00 88.12 81 VAL A CA 1
ATOM 643 C C . VAL A 1 81 ? -1.385 -0.012 10.689 1.00 88.12 81 VAL A C 1
ATOM 645 O O . VAL A 1 81 ? -0.808 0.147 9.614 1.00 88.12 81 VAL A O 1
ATOM 648 N N . ARG A 1 82 ? -1.676 1.012 11.505 1.00 92.12 82 ARG A N 1
ATOM 649 C CA . ARG A 1 82 ? -1.357 2.407 11.166 1.00 92.12 82 ARG A CA 1
ATOM 650 C C . ARG A 1 82 ? 0.132 2.615 10.915 1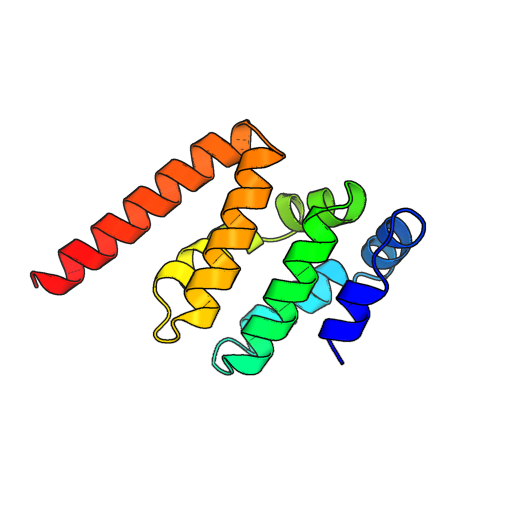.00 92.12 82 ARG A C 1
ATOM 652 O O . ARG A 1 82 ? 0.491 3.270 9.946 1.00 92.12 82 ARG A O 1
ATOM 659 N N . ARG A 1 83 ? 0.993 2.069 11.780 1.00 91.62 83 ARG A N 1
ATOM 660 C CA . ARG A 1 83 ? 2.451 2.219 11.671 1.00 91.62 83 ARG A CA 1
ATOM 661 C C . ARG A 1 83 ? 2.987 1.601 10.379 1.00 91.62 83 ARG A C 1
ATOM 663 O O . ARG A 1 83 ? 3.802 2.225 9.711 1.00 91.62 83 ARG A O 1
ATOM 670 N N . VAL A 1 84 ? 2.549 0.392 10.025 1.00 89.00 84 VAL A N 1
ATOM 671 C CA . VAL A 1 84 ? 2.997 -0.284 8.796 1.00 89.00 84 VAL A CA 1
ATOM 672 C C . VAL A 1 84 ? 2.447 0.418 7.554 1.00 89.00 84 VAL A C 1
ATOM 674 O O . VAL A 1 84 ? 3.180 0.575 6.578 1.00 89.00 84 VAL A O 1
ATOM 677 N N . ALA A 1 85 ? 1.197 0.886 7.590 1.00 91.94 85 ALA A N 1
ATOM 678 C CA . ALA A 1 85 ? 0.622 1.655 6.491 1.00 91.94 85 ALA A CA 1
ATOM 679 C C . ALA A 1 85 ? 1.389 2.964 6.247 1.00 91.94 85 ALA A C 1
ATOM 681 O O . ALA A 1 85 ? 1.737 3.268 5.108 1.00 91.94 85 ALA A O 1
ATOM 682 N N . ASP A 1 86 ? 1.724 3.684 7.321 1.00 93.00 86 ASP A N 1
ATOM 683 C CA . ASP A 1 86 ? 2.525 4.910 7.272 1.00 93.00 86 ASP A CA 1
ATOM 684 C C . ASP A 1 86 ? 3.912 4.657 6.665 1.00 93.00 86 ASP A C 1
ATOM 686 O O . ASP A 1 86 ? 4.307 5.347 5.731 1.00 93.00 86 ASP A O 1
ATOM 690 N N . GLN A 1 87 ? 4.590 3.585 7.092 1.00 91.31 87 GLN A N 1
ATOM 691 C CA . GLN A 1 87 ? 5.880 3.171 6.528 1.00 91.31 87 GLN A CA 1
ATOM 692 C C . GLN A 1 87 ? 5.810 2.845 5.034 1.00 91.31 87 GLN A C 1
ATOM 694 O O . GLN A 1 87 ? 6.734 3.166 4.295 1.00 91.31 87 GLN A O 1
ATOM 699 N N . CYS A 1 88 ? 4.741 2.191 4.575 1.00 91.06 88 CYS A N 1
ATOM 700 C CA . CYS A 1 88 ? 4.571 1.909 3.149 1.00 91.06 88 CYS A CA 1
ATOM 701 C C . CYS A 1 88 ? 4.366 3.200 2.349 1.00 91.06 88 CYS A C 1
ATOM 703 O O . CYS A 1 88 ? 4.940 3.353 1.275 1.00 91.06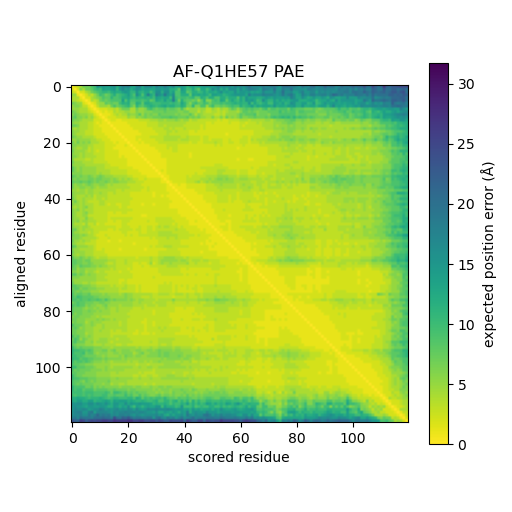 88 CYS A O 1
ATOM 705 N N . LEU A 1 89 ? 3.577 4.140 2.878 1.00 93.56 89 LEU A N 1
ATOM 706 C CA . LEU A 1 89 ? 3.377 5.445 2.250 1.00 93.56 89 LEU A CA 1
ATOM 707 C C . LEU A 1 89 ? 4.680 6.243 2.173 1.00 93.56 89 LEU A C 1
ATOM 709 O O . LEU A 1 89 ? 4.936 6.847 1.138 1.00 93.56 89 LEU A O 1
ATOM 713 N N . ASP A 1 90 ? 5.515 6.205 3.209 1.00 92.81 90 ASP A N 1
ATOM 714 C CA . ASP A 1 90 ? 6.811 6.890 3.201 1.00 92.81 90 ASP A CA 1
ATOM 715 C C . ASP A 1 90 ? 7.749 6.311 2.127 1.00 92.81 90 ASP A C 1
ATOM 717 O O . ASP A 1 90 ? 8.320 7.068 1.349 1.00 92.81 90 ASP A O 1
ATOM 721 N N . VAL A 1 91 ? 7.807 4.980 1.972 1.00 90.56 91 VAL A N 1
ATOM 722 C CA . VAL A 1 91 ? 8.577 4.340 0.882 1.00 90.56 91 VAL A CA 1
ATOM 723 C C . VAL A 1 91 ? 8.085 4.788 -0.499 1.00 90.56 91 VAL A C 1
ATOM 725 O O . VAL A 1 91 ? 8.890 5.026 -1.399 1.00 90.56 91 VAL A O 1
ATOM 728 N N . ILE A 1 92 ? 6.771 4.929 -0.690 1.00 91.50 92 ILE A N 1
ATOM 729 C CA . ILE A 1 92 ? 6.210 5.439 -1.951 1.00 91.50 92 ILE A CA 1
ATOM 730 C C . ILE A 1 92 ? 6.651 6.889 -2.184 1.00 91.50 92 ILE A C 1
ATOM 732 O O . ILE A 1 92 ? 7.075 7.232 -3.283 1.00 91.50 92 ILE A O 1
ATOM 736 N N . MET A 1 93 ? 6.585 7.732 -1.151 1.00 93.44 93 MET A N 1
ATOM 737 C CA . MET A 1 93 ? 7.014 9.130 -1.237 1.00 93.44 93 MET A CA 1
ATOM 738 C C . MET A 1 93 ? 8.514 9.275 -1.541 1.00 93.44 93 MET A C 1
ATOM 740 O O . MET A 1 93 ? 8.899 10.239 -2.197 1.00 93.44 93 MET A O 1
ATOM 744 N N . ASP A 1 94 ? 9.342 8.337 -1.080 1.00 91.12 94 ASP A N 1
ATOM 745 C CA . ASP A 1 94 ? 10.790 8.336 -1.318 1.00 91.12 94 ASP A CA 1
ATOM 746 C C . ASP A 1 94 ? 11.170 7.826 -2.718 1.00 91.12 94 ASP A C 1
ATOM 748 O O . ASP A 1 94 ? 12.264 8.110 -3.206 1.00 91.12 94 ASP A O 1
ATOM 752 N N . THR A 1 95 ? 10.288 7.060 -3.367 1.00 88.06 95 THR A N 1
ATOM 753 C CA . THR A 1 95 ? 10.567 6.396 -4.654 1.00 88.06 95 THR A CA 1
ATOM 754 C C . THR A 1 95 ? 9.893 7.056 -5.855 1.00 88.06 95 THR A C 1
ATOM 756 O O . THR A 1 95 ? 10.305 6.799 -6.985 1.00 88.06 95 THR A O 1
ATOM 759 N N . ASP A 1 96 ? 8.886 7.906 -5.637 1.00 88.12 96 ASP A N 1
ATOM 760 C CA . ASP A 1 96 ? 8.131 8.570 -6.699 1.00 88.12 96 ASP A CA 1
ATOM 761 C C . ASP A 1 96 ? 7.717 9.993 -6.279 1.00 88.12 96 ASP A C 1
ATOM 763 O O . ASP A 1 96 ? 6.881 10.189 -5.393 1.00 88.12 96 ASP A O 1
ATOM 767 N N . GLU A 1 97 ? 8.305 11.007 -6.925 1.00 90.25 97 GLU A N 1
ATOM 768 C CA . GLU A 1 97 ? 8.074 12.421 -6.595 1.00 90.25 97 GLU A CA 1
ATOM 769 C C . GLU A 1 97 ? 6.624 12.875 -6.841 1.00 90.25 97 GLU A C 1
ATOM 771 O O . GLU A 1 97 ? 6.105 13.723 -6.105 1.00 90.25 97 GLU A O 1
ATOM 776 N N . GLU A 1 98 ? 5.946 12.317 -7.849 1.00 90.81 98 GLU A N 1
ATOM 777 C CA . GLU A 1 98 ? 4.561 12.669 -8.162 1.00 90.81 98 GLU A CA 1
ATOM 778 C C . GLU A 1 98 ? 3.624 12.114 -7.086 1.00 90.81 98 GLU A C 1
ATOM 780 O O . GLU A 1 98 ? 2.780 12.837 -6.532 1.00 90.81 98 GLU A O 1
ATOM 785 N N . TRP A 1 99 ? 3.813 10.845 -6.725 1.00 92.88 99 TRP A N 1
ATOM 786 C CA . TRP A 1 99 ? 3.108 10.251 -5.600 1.00 92.88 99 TRP A CA 1
ATOM 787 C C . TRP A 1 99 ? 3.472 10.924 -4.281 1.00 92.88 99 TRP A C 1
ATOM 789 O O . TRP A 1 99 ? 2.588 11.075 -3.439 1.00 92.88 99 TRP A O 1
ATOM 799 N N . ALA A 1 100 ? 4.696 11.428 -4.108 1.00 93.06 100 ALA A N 1
ATOM 800 C CA . ALA A 1 100 ? 5.094 12.126 -2.891 1.00 93.06 100 ALA A CA 1
ATOM 801 C C . ALA A 1 100 ? 4.205 13.339 -2.585 1.00 93.06 100 ALA A C 1
ATOM 803 O O . ALA A 1 100 ? 3.799 13.556 -1.438 1.00 93.06 100 ALA A O 1
ATOM 804 N N . VAL A 1 101 ? 3.872 14.126 -3.612 1.00 94.12 101 VAL A N 1
ATOM 805 C CA . VAL A 1 101 ? 2.964 15.274 -3.479 1.00 94.12 101 VAL A CA 1
ATOM 806 C C . VAL A 1 101 ? 1.538 14.803 -3.187 1.00 94.12 101 VAL A C 1
ATOM 808 O O . VAL A 1 101 ? 0.892 15.323 -2.273 1.00 94.12 101 VAL A O 1
ATOM 811 N N . ARG A 1 102 ? 1.054 13.793 -3.918 1.00 93.88 102 ARG A N 1
ATOM 812 C CA . ARG A 1 102 ? -0.307 13.254 -3.753 1.00 93.88 102 ARG A CA 1
ATOM 813 C C . ARG A 1 102 ? -0.525 12.651 -2.364 1.00 93.88 102 ARG A C 1
ATOM 815 O O . ARG A 1 102 ? -1.508 12.980 -1.705 1.00 93.88 102 ARG A O 1
ATOM 822 N N . VAL A 1 103 ? 0.402 11.822 -1.890 1.00 93.94 103 VAL A N 1
ATOM 823 C CA . VAL A 1 103 ? 0.334 11.163 -0.577 1.00 93.94 103 VAL A CA 1
ATOM 824 C C . VAL A 1 103 ? 0.338 12.185 0.557 1.00 93.94 103 VAL A C 1
ATOM 826 O O . VAL A 1 103 ? -0.441 12.036 1.497 1.00 93.94 103 VAL A O 1
ATOM 829 N N . ARG A 1 104 ? 1.138 13.259 0.471 1.00 92.75 104 ARG A N 1
ATOM 830 C CA . ARG A 1 104 ? 1.110 14.343 1.472 1.00 92.75 104 ARG A CA 1
ATOM 831 C C . ARG A 1 104 ? -0.271 14.987 1.583 1.00 92.75 104 ARG A C 1
ATOM 833 O O . ARG A 1 104 ? -0.760 15.175 2.698 1.00 92.75 104 ARG A O 1
ATOM 840 N N . ASN A 1 105 ? -0.908 15.276 0.450 1.00 92.50 105 ASN A N 1
ATOM 841 C CA . ASN A 1 105 ? -2.255 15.849 0.430 1.00 92.50 105 ASN A CA 1
ATOM 842 C C . ASN A 1 105 ? -3.282 14.873 1.022 1.00 92.50 105 ASN A C 1
ATOM 844 O O . ASN A 1 105 ? -4.053 15.257 1.896 1.00 92.50 105 ASN A O 1
ATOM 848 N N . LEU A 1 106 ? -3.222 13.593 0.642 1.00 93.19 106 LEU A N 1
ATOM 849 C CA . LEU A 1 106 ? -4.111 12.555 1.172 1.00 93.19 106 LEU A CA 1
ATOM 850 C C . LEU A 1 106 ? -3.945 12.351 2.689 1.00 93.19 106 LEU A C 1
ATOM 852 O O . LEU A 1 106 ? -4.935 12.251 3.416 1.00 93.19 106 LEU A O 1
ATOM 856 N N . LYS A 1 107 ? -2.703 12.342 3.198 1.00 91.56 107 LYS A N 1
ATOM 857 C CA . LYS A 1 107 ? -2.413 12.288 4.643 1.00 91.56 107 LYS A CA 1
ATOM 858 C C . LYS A 1 107 ? -3.027 13.490 5.371 1.00 91.56 107 LYS A C 1
ATOM 860 O O . LYS A 1 107 ? -3.644 13.319 6.424 1.00 91.56 107 LYS A O 1
ATOM 865 N N . PHE A 1 108 ? -2.892 14.691 4.806 1.00 89.62 108 PHE A N 1
ATOM 866 C CA . PHE A 1 108 ? -3.459 15.916 5.373 1.00 89.62 108 PHE A CA 1
ATOM 867 C C . PHE A 1 108 ? -4.995 15.887 5.398 1.00 89.62 108 PHE A C 1
ATOM 869 O O . PHE A 1 108 ? -5.607 16.166 6.431 1.00 89.62 108 PHE A O 1
ATOM 876 N N . GLU A 1 109 ? -5.630 15.480 4.300 1.00 88.44 109 GLU A N 1
ATOM 877 C CA . GLU A 1 109 ? -7.084 15.319 4.211 1.00 88.44 109 GLU A CA 1
ATOM 878 C C . GLU A 1 109 ? -7.607 14.280 5.212 1.00 88.44 109 GLU A C 1
ATOM 880 O O . GLU A 1 109 ? -8.560 14.554 5.946 1.00 88.44 109 GLU A O 1
ATOM 885 N N . SER A 1 110 ? -6.943 13.125 5.316 1.00 86.06 110 SER A N 1
ATOM 886 C CA . SER A 1 110 ? -7.275 12.066 6.278 1.00 86.06 110 SER A CA 1
ATOM 887 C C . SER A 1 110 ? -7.169 12.559 7.731 1.00 86.06 110 SER A C 1
ATOM 889 O O . SER A 1 110 ? -8.056 12.303 8.556 1.00 86.06 110 SER A O 1
ATOM 891 N N . ALA A 1 111 ? -6.135 13.343 8.060 1.00 82.94 111 ALA A N 1
ATOM 892 C CA . ALA A 1 111 ? -5.988 13.963 9.378 1.00 82.94 111 ALA A CA 1
ATOM 893 C C . ALA A 1 111 ? -7.112 14.972 9.682 1.00 82.94 111 ALA A C 1
ATOM 895 O O . ALA A 1 111 ? -7.680 14.949 10.779 1.00 82.94 111 ALA A O 1
ATOM 896 N N . ASN A 1 112 ? -7.487 15.804 8.708 1.00 83.94 112 ASN A N 1
ATOM 897 C CA . ASN A 1 112 ? -8.568 16.781 8.857 1.00 83.94 112 ASN A CA 1
ATOM 898 C C . ASN A 1 112 ? -9.934 16.109 9.034 1.00 83.94 112 ASN A C 1
ATOM 900 O O . ASN A 1 112 ? -10.701 16.501 9.912 1.00 83.94 112 ASN A O 1
ATOM 904 N N . GLN A 1 113 ? -10.230 15.057 8.266 1.00 78.56 113 GLN A N 1
ATOM 905 C CA . GLN A 1 113 ? -11.464 14.283 8.433 1.00 78.56 113 GLN A CA 1
ATOM 906 C C . GLN A 1 113 ? -11.559 13.663 9.830 1.00 78.56 113 GLN A C 1
ATOM 908 O O . GLN A 1 113 ? -12.624 13.677 10.451 1.00 78.56 113 GLN A O 1
ATOM 913 N N . LYS A 1 114 ? -10.443 13.144 10.356 1.00 74.62 114 LYS A N 1
ATOM 914 C CA . LYS A 1 114 ? -10.374 12.626 11.728 1.00 74.62 114 LYS A CA 1
ATOM 915 C C . LYS A 1 114 ? -10.662 13.715 12.761 1.00 74.62 114 LYS A C 1
ATOM 917 O O . LYS A 1 114 ? -11.341 13.442 13.747 1.00 74.62 114 LYS A O 1
ATOM 922 N N . TRP A 1 115 ? -10.132 14.920 12.556 1.00 72.56 115 TRP A N 1
ATOM 923 C CA . TRP A 1 115 ? -10.353 16.058 13.448 1.00 72.56 115 TRP A CA 1
ATOM 924 C C . TRP A 1 115 ? -11.816 16.511 13.438 1.00 72.56 115 TRP A C 1
ATOM 926 O O . TRP A 1 115 ? -12.423 16.595 14.502 1.00 72.56 115 TRP A O 1
ATOM 936 N N . LEU A 1 116 ? -12.414 16.677 12.252 1.00 72.12 116 LEU A N 1
ATOM 937 C CA . LEU A 1 116 ? -13.825 17.049 12.103 1.00 72.12 116 LEU A CA 1
ATOM 938 C C . LEU A 1 116 ? -14.760 16.047 12.798 1.00 72.12 116 LEU A C 1
ATOM 940 O O . LEU A 1 116 ? -15.640 16.456 13.548 1.00 72.12 116 LEU A O 1
ATOM 944 N N . LYS A 1 117 ? -14.517 14.738 12.641 1.00 75.69 117 LYS A N 1
ATOM 945 C CA . LYS A 1 117 ? -15.295 13.680 13.317 1.00 75.69 117 LYS A CA 1
ATOM 946 C C . LYS A 1 117 ? -15.205 13.709 14.848 1.00 75.69 117 LYS A C 1
ATOM 948 O O . LYS A 1 117 ? -16.034 13.095 15.503 1.00 75.69 117 LYS A O 1
ATOM 953 N N . ARG A 1 118 ? -14.180 14.341 15.430 1.00 70.06 118 ARG A N 1
ATOM 954 C CA . ARG A 1 118 ? -14.029 14.474 16.893 1.00 70.06 118 ARG A CA 1
ATOM 955 C C . ARG A 1 118 ? -14.736 15.706 17.457 1.00 70.06 118 ARG A C 1
ATOM 957 O O . ARG A 1 118 ? -14.830 15.820 18.674 1.00 70.06 118 ARG A O 1
ATOM 964 N N . MET A 1 119 ? -15.155 16.634 16.599 1.00 60.88 119 MET A N 1
ATOM 965 C CA . MET A 1 119 ? -15.807 17.889 16.985 1.00 60.88 119 MET A CA 1
ATOM 966 C C . MET A 1 119 ? -17.325 17.875 16.803 1.00 60.88 119 MET A C 1
ATOM 968 O O . MET A 1 119 ? -17.992 18.740 17.366 1.00 60.88 119 MET A O 1
ATOM 972 N N . SER A 1 120 ? -17.844 16.936 16.00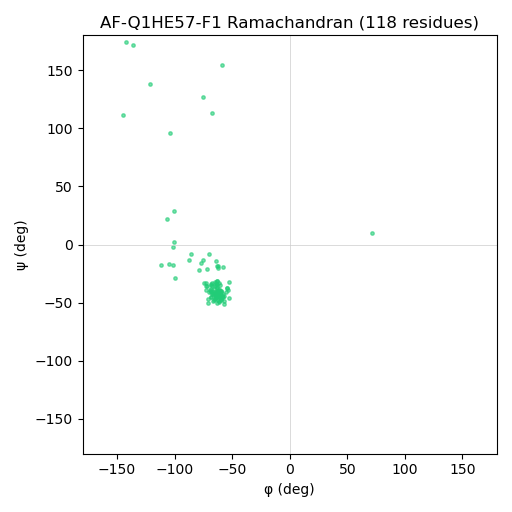9 1.00 53.81 120 SER A N 1
ATOM 973 C CA . SER A 1 120 ? -19.271 16.609 15.887 1.00 53.81 120 SER A CA 1
ATOM 974 C C . SER A 1 120 ? -19.706 15.616 16.956 1.00 53.81 120 SER A C 1
ATOM 976 O O . SER A 1 120 ? -20.794 15.812 17.530 1.00 53.81 120 SER A O 1
#

Organism: NCBI:txid309537

Foldseek 3Di:
DLLVLLVPDDQVCLVVCVVVCVLVVLQVVLVVCVVPLVSVLSSLSSLLSLLVYDSSVCCPVPVHPLLLVLLVQCPPPDPSSNVSSVSSLVSVLVVDVVSVVVSVVSNVVSVVVVVVVVVD

Radius of gyration: 14.37 Å; Cα contacts (8 Å, |Δi|>4): 119; chains: 1; bounding box: 34×36×31 Å

Nearest PDB structures (foldseek):
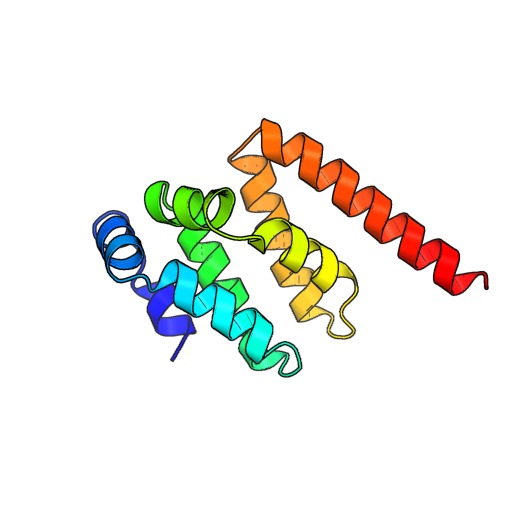  3dad-assembly2_B  TM=8.123E-01  e=6.964E-02  Homo sapiens
  4tnm-assembly1_A  TM=8.313E-01  e=8.173E-02  Arabidopsis thaliana
  6u62-assembly1_A  TM=8.143E-01  e=4.048E-01  Homo sapiens
  7uxh-assembly1_E  TM=8.102E-01  e=5.010E-01  Homo sapiens
  7ux2-assembly1_A  TM=8.093E-01  e=9.008E-01  Homo sapiens

pLDDT: mean 87.4, std 8.62, range [53.81, 94.12]

Secondary structure (DSSP, 8-state):
-HHHHHHH-STTTHHHHHHTTHHHHHHHHHHHTTT-HHHHHHHHHHHHHHHTSHHHHHHHHHHS-HHHHHHHHTT-SSHHHHHHHHHHHHHHHHH-HHHHHHHHHHHHHHHHHHHHHHH-